Protein AF-A0A1H9GGQ9-F1 (afdb_monomer)

Structure (mmCIF, N/CA/C/O backbone):
data_AF-A0A1H9GGQ9-F1
#
_entry.id   AF-A0A1H9GGQ9-F1
#
loop_
_atom_site.group_PDB
_atom_site.id
_atom_site.type_symbol
_atom_site.label_atom_id
_atom_site.label_alt_id
_atom_site.label_comp_id
_atom_site.label_asym_id
_atom_site.label_entity_id
_atom_site.label_seq_id
_atom_site.pdbx_PDB_ins_code
_atom_site.Cartn_x
_atom_site.Cartn_y
_atom_site.Cartn_z
_atom_site.occupancy
_atom_site.B_iso_or_equiv
_atom_site.auth_seq_id
_atom_site.auth_comp_id
_atom_site.auth_asym_id
_atom_site.auth_atom_id
_atom_site.pdbx_PDB_model_num
ATOM 1 N N . MET A 1 1 ? 10.619 8.490 -18.310 1.00 58.41 1 MET A N 1
ATOM 2 C CA . MET A 1 1 ? 9.437 7.979 -17.571 1.00 58.41 1 MET A CA 1
ATOM 3 C C . MET A 1 1 ? 9.775 6.948 -16.492 1.00 58.41 1 MET A C 1
ATOM 5 O O . MET A 1 1 ? 9.202 7.042 -15.415 1.00 58.41 1 MET A O 1
ATOM 9 N N . ALA A 1 2 ? 10.718 6.017 -16.702 1.00 65.12 2 ALA A N 1
ATOM 10 C CA . ALA A 1 2 ? 11.115 5.043 -15.669 1.00 65.12 2 ALA A CA 1
ATOM 11 C C . ALA A 1 2 ? 11.560 5.696 -14.339 1.00 65.12 2 ALA A C 1
ATOM 13 O O . ALA A 1 2 ? 11.143 5.259 -13.270 1.00 65.12 2 ALA A O 1
ATOM 14 N N . THR A 1 3 ? 12.324 6.793 -14.400 1.00 73.88 3 THR A N 1
ATOM 15 C CA . THR A 1 3 ? 12.729 7.577 -13.217 1.00 73.88 3 THR A CA 1
ATOM 16 C C . THR A 1 3 ? 11.531 8.149 -12.455 1.00 73.88 3 THR A C 1
ATOM 18 O O . THR A 1 3 ? 11.470 8.034 -11.238 1.00 73.88 3 THR A O 1
ATOM 21 N N . GLN A 1 4 ? 10.539 8.695 -13.162 1.00 78.06 4 GLN A N 1
ATOM 22 C CA . GLN A 1 4 ? 9.339 9.283 -12.557 1.00 78.06 4 GLN A CA 1
ATOM 23 C C . GLN A 1 4 ? 8.468 8.223 -11.869 1.00 7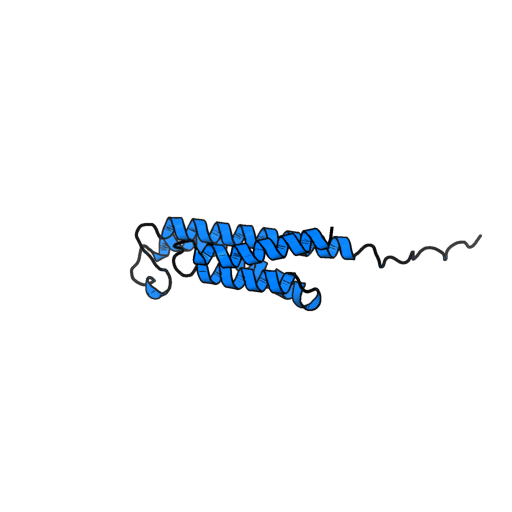8.06 4 GLN A C 1
ATOM 25 O O . GLN A 1 4 ? 7.949 8.466 -10.785 1.00 78.06 4 GLN A O 1
ATOM 30 N N . ALA A 1 5 ? 8.374 7.019 -12.442 1.00 77.12 5 ALA A N 1
ATOM 31 C CA . ALA A 1 5 ? 7.660 5.910 -11.817 1.00 77.12 5 ALA A CA 1
ATOM 32 C C . ALA A 1 5 ? 8.370 5.384 -10.553 1.00 77.12 5 ALA A C 1
ATOM 34 O O . ALA A 1 5 ? 7.708 5.061 -9.569 1.00 77.12 5 ALA A O 1
ATOM 35 N N . ARG A 1 6 ? 9.712 5.356 -10.544 1.00 76.69 6 ARG A N 1
ATOM 36 C CA . ARG A 1 6 ? 10.498 5.021 -9.343 1.00 76.69 6 ARG A CA 1
ATOM 37 C C . ARG A 1 6 ? 10.354 6.076 -8.246 1.00 76.69 6 ARG A C 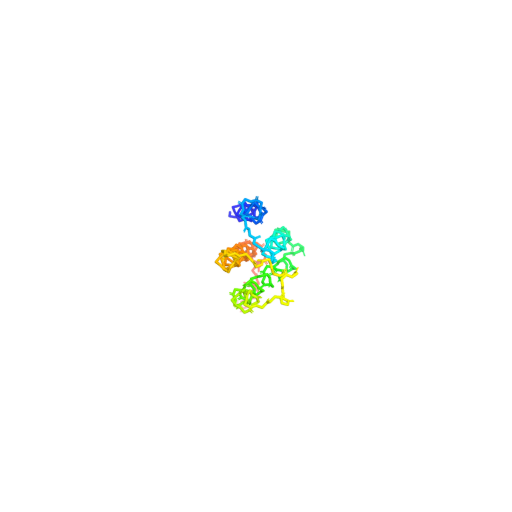1
ATOM 39 O O . ARG A 1 6 ? 10.180 5.710 -7.090 1.00 76.69 6 ARG A O 1
ATOM 46 N N . ILE A 1 7 ? 10.359 7.364 -8.606 1.00 82.75 7 ILE A N 1
ATOM 47 C CA . ILE A 1 7 ? 10.072 8.463 -7.668 1.00 82.75 7 ILE A CA 1
ATOM 48 C C . ILE A 1 7 ? 8.657 8.304 -7.097 1.00 82.75 7 ILE A C 1
ATOM 50 O O . ILE A 1 7 ? 8.483 8.376 -5.886 1.00 82.75 7 ILE A O 1
ATOM 54 N N . GLY A 1 8 ? 7.664 8.003 -7.940 1.00 81.25 8 GLY A N 1
ATOM 55 C CA . GLY A 1 8 ? 6.291 7.741 -7.501 1.00 81.25 8 GLY A CA 1
ATOM 56 C C . GLY A 1 8 ? 6.195 6.594 -6.492 1.00 81.25 8 GLY A C 1
ATOM 57 O O . GLY A 1 8 ? 5.527 6.734 -5.472 1.00 81.25 8 GLY A O 1
ATOM 58 N N . GLN A 1 9 ? 6.909 5.487 -6.717 1.00 81.75 9 GLN A N 1
ATOM 59 C CA . GLN A 1 9 ? 6.952 4.387 -5.749 1.00 81.75 9 GLN A CA 1
ATOM 60 C C . GLN A 1 9 ? 7.676 4.749 -4.449 1.00 81.75 9 GLN A C 1
ATOM 62 O O . GLN A 1 9 ? 7.223 4.339 -3.385 1.00 81.75 9 GLN A O 1
ATOM 67 N N . ALA A 1 10 ? 8.749 5.541 -4.508 1.00 82.88 10 ALA A N 1
ATOM 68 C CA . ALA A 1 10 ? 9.426 6.022 -3.306 1.00 82.88 10 ALA A CA 1
ATOM 69 C C . ALA A 1 10 ? 8.505 6.919 -2.464 1.00 82.88 10 ALA A C 1
ATOM 71 O O . ALA A 1 10 ? 8.399 6.724 -1.256 1.00 82.88 10 ALA A O 1
ATOM 72 N N . VAL A 1 11 ? 7.780 7.844 -3.103 1.00 86.44 11 VAL A N 1
ATOM 73 C CA . VAL A 1 11 ? 6.798 8.711 -2.432 1.00 86.44 11 VAL A CA 1
ATOM 74 C C . VAL A 1 11 ? 5.687 7.882 -1.792 1.00 86.44 11 VAL A C 1
ATOM 76 O O . VAL A 1 11 ? 5.363 8.102 -0.628 1.00 86.44 11 VAL A O 1
ATOM 79 N N . LEU A 1 12 ? 5.138 6.896 -2.508 1.00 85.94 12 LEU A N 1
ATOM 80 C CA . LEU A 1 12 ? 4.120 5.999 -1.953 1.00 85.94 12 LEU A CA 1
ATOM 81 C C . LEU A 1 12 ? 4.653 5.176 -0.780 1.00 85.94 12 LEU A C 1
ATOM 83 O O . LEU A 1 12 ? 3.959 5.051 0.222 1.00 85.94 12 LEU A O 1
ATOM 87 N N . GLY A 1 13 ? 5.880 4.661 -0.872 1.00 85.00 13 GLY A N 1
ATOM 88 C CA . GLY A 1 13 ? 6.525 3.943 0.224 1.00 85.00 13 GLY A CA 1
ATOM 89 C C . GLY A 1 13 ? 6.679 4.815 1.471 1.00 85.00 13 GLY A C 1
ATOM 90 O O . GLY A 1 13 ? 6.308 4.393 2.563 1.00 85.00 13 GLY A O 1
ATOM 91 N N . VAL A 1 14 ? 7.143 6.058 1.308 1.00 85.06 14 VAL A N 1
ATOM 92 C CA . VAL A 1 14 ? 7.237 7.029 2.411 1.00 85.06 14 VAL A CA 1
ATOM 93 C C . VAL A 1 14 ? 5.860 7.323 2.998 1.00 85.06 14 VAL A C 1
ATOM 95 O O . VAL A 1 14 ? 5.720 7.348 4.216 1.00 85.06 14 VAL A O 1
ATOM 98 N N . LEU A 1 15 ? 4.831 7.494 2.166 1.00 83.69 15 LEU A N 1
ATOM 99 C CA . LEU A 1 15 ? 3.474 7.751 2.645 1.00 83.69 15 LEU A CA 1
ATOM 100 C C . LEU A 1 15 ? 2.903 6.554 3.417 1.00 83.69 15 LEU A C 1
ATOM 102 O O . LEU A 1 15 ? 2.283 6.737 4.460 1.00 83.69 15 LEU A O 1
ATOM 106 N N . MET A 1 16 ? 3.164 5.331 2.948 1.00 85.62 16 MET A N 1
ATOM 107 C CA . MET A 1 16 ? 2.748 4.100 3.624 1.00 85.62 16 MET A CA 1
ATOM 108 C C . MET A 1 16 ? 3.419 3.924 4.991 1.00 85.62 16 MET A C 1
ATOM 110 O O . MET A 1 16 ? 2.807 3.357 5.886 1.00 85.62 16 MET A O 1
ATOM 114 N N . VAL A 1 17 ? 4.642 4.427 5.176 1.00 86.62 17 VAL A N 1
ATOM 115 C CA . VAL A 1 17 ? 5.326 4.438 6.483 1.00 86.62 17 VAL A CA 1
ATOM 116 C C . VAL A 1 17 ? 4.892 5.633 7.338 1.00 86.62 17 VAL A C 1
ATOM 118 O O . VAL A 1 17 ? 4.757 5.505 8.549 1.00 86.62 17 VAL A O 1
ATOM 121 N N . GLY A 1 18 ? 4.646 6.793 6.727 1.00 80.44 18 GLY A N 1
ATOM 122 C CA . GLY A 1 18 ? 4.305 8.030 7.427 1.00 80.44 18 GLY A CA 1
ATOM 123 C C . GLY A 1 18 ? 2.878 8.062 7.971 1.00 80.44 18 GLY A C 1
ATOM 124 O O . GLY A 1 18 ? 2.675 8.469 9.110 1.00 80.44 18 GLY A O 1
ATOM 125 N N . CYS A 1 19 ? 1.892 7.597 7.196 1.00 81.25 19 CYS A N 1
ATOM 126 C CA . CYS A 1 19 ? 0.488 7.550 7.613 1.00 81.25 19 CYS A CA 1
ATOM 127 C C . CYS A 1 19 ? 0.254 6.835 8.958 1.00 81.25 19 CYS A C 1
ATOM 129 O O . CYS A 1 19 ? -0.406 7.424 9.812 1.00 81.25 19 CYS A O 1
ATOM 131 N N . PRO A 1 20 ? 0.773 5.617 9.210 1.00 80.12 20 PRO A N 1
ATOM 132 C CA . PRO A 1 20 ? 0.557 4.944 10.491 1.00 80.12 20 PRO A CA 1
ATOM 133 C C . PRO A 1 20 ? 1.265 5.620 11.672 1.00 80.12 20 PRO A C 1
ATOM 135 O O . PRO A 1 20 ? 0.878 5.382 12.809 1.00 80.12 20 PRO A O 1
ATOM 138 N N . LEU A 1 21 ? 2.284 6.450 11.426 1.00 77.38 21 LEU A N 1
ATOM 139 C CA . LEU A 1 21 ? 3.004 7.179 12.476 1.00 77.38 21 LEU A CA 1
ATOM 140 C C . LEU A 1 21 ? 2.312 8.488 12.870 1.00 77.38 21 LEU A C 1
ATOM 142 O O . LEU A 1 21 ? 2.514 8.974 13.980 1.00 77.38 21 LEU A O 1
ATOM 146 N N . THR A 1 22 ? 1.523 9.075 11.968 1.00 73.94 22 THR A N 1
ATOM 147 C CA . THR A 1 22 ? 0.830 10.352 12.197 1.00 73.94 22 THR A CA 1
ATOM 148 C C . THR A 1 22 ? -0.663 10.191 12.470 1.00 73.94 22 THR A C 1
ATOM 150 O O . THR A 1 22 ? -1.271 11.090 13.048 1.00 73.94 22 THR A O 1
ATOM 153 N N . GLY A 1 23 ? -1.268 9.068 12.076 1.00 63.19 23 GLY A N 1
ATOM 154 C CA . GLY A 1 23 ? -2.674 8.765 12.332 1.00 63.19 23 GLY A CA 1
ATOM 155 C C . GLY A 1 23 ? -2.884 7.928 13.595 1.00 63.19 23 GLY A C 1
ATOM 156 O O . GLY A 1 23 ? -2.155 6.970 13.841 1.00 63.19 23 GLY A O 1
ATOM 157 N N . LEU A 1 24 ? -3.941 8.228 14.356 1.00 69.81 24 LEU A N 1
ATOM 158 C CA . LEU A 1 24 ? -4.449 7.378 15.445 1.00 69.81 24 LEU A CA 1
ATOM 159 C C . LEU A 1 24 ? -5.206 6.160 14.881 1.00 69.81 24 LEU A C 1
ATOM 161 O O . LEU A 1 24 ? -6.379 5.946 15.177 1.00 69.81 24 LEU A O 1
ATOM 165 N N . PHE A 1 25 ? -4.564 5.380 14.009 1.00 76.12 25 PHE A N 1
ATOM 166 C CA . PHE A 1 25 ? -5.207 4.223 13.397 1.00 76.12 25 PHE A CA 1
ATOM 167 C C . PHE A 1 25 ? -5.289 3.058 14.395 1.00 76.12 25 PHE A C 1
ATOM 169 O O . PHE A 1 25 ? -4.248 2.582 14.856 1.00 76.12 25 PHE A O 1
ATOM 176 N N . PRO A 1 26 ? -6.494 2.554 14.709 1.00 76.56 26 PRO A N 1
ATOM 177 C CA . PRO A 1 26 ? -6.649 1.394 15.576 1.00 76.56 26 PRO A CA 1
ATOM 178 C C . PRO A 1 26 ? -6.077 0.122 14.930 1.00 76.56 26 PRO A C 1
ATOM 180 O O . PRO A 1 26 ? -6.079 -0.051 13.706 1.00 76.56 26 PRO A O 1
ATOM 183 N N . GLY A 1 27 ? -5.578 -0.797 15.762 1.00 77.44 27 GLY A N 1
ATOM 184 C CA . GLY A 1 27 ? -5.071 -2.086 15.295 1.00 77.44 27 GLY A CA 1
ATOM 185 C C . GLY A 1 27 ? -6.203 -2.913 14.677 1.00 77.44 27 GLY A C 1
ATOM 186 O O . GLY A 1 27 ? -7.280 -2.949 15.279 1.00 77.44 27 GLY A O 1
ATOM 187 N N . PRO A 1 28 ? -6.008 -3.536 13.493 1.00 75.94 28 PRO A N 1
ATOM 188 C CA . PRO A 1 28 ? -4.718 -3.870 12.864 1.00 75.94 28 PRO A CA 1
ATOM 189 C C . PRO A 1 28 ? -4.308 -2.994 11.656 1.00 75.94 28 PRO A C 1
ATOM 191 O O . PRO A 1 28 ? -3.408 -3.367 10.904 1.00 75.94 28 PRO A O 1
ATOM 194 N N . VAL A 1 29 ? -4.931 -1.835 11.430 1.00 81.62 29 VAL A N 1
ATOM 195 C CA . VAL A 1 29 ? -4.670 -0.991 10.245 1.00 81.62 29 VAL A CA 1
ATOM 196 C C . VAL A 1 29 ? -3.188 -0.607 10.057 1.00 81.62 29 VAL A C 1
ATOM 198 O O . VAL A 1 29 ? -2.700 -0.719 8.927 1.00 81.62 29 VAL A O 1
ATOM 201 N N . PRO A 1 30 ? -2.424 -0.217 11.101 1.00 83.38 30 PRO A N 1
ATOM 202 C CA . PRO A 1 30 ? -0.997 0.090 10.952 1.00 83.38 30 PRO A CA 1
ATOM 203 C C . PRO A 1 30 ? -0.165 -1.072 10.391 1.00 83.38 30 PRO A C 1
ATOM 205 O O . PRO A 1 30 ? 0.794 -0.853 9.652 1.00 83.38 30 PRO A O 1
ATOM 208 N N . LEU A 1 31 ? -0.555 -2.317 10.687 1.00 84.12 31 LEU A N 1
ATOM 209 C CA . LEU A 1 31 ? 0.107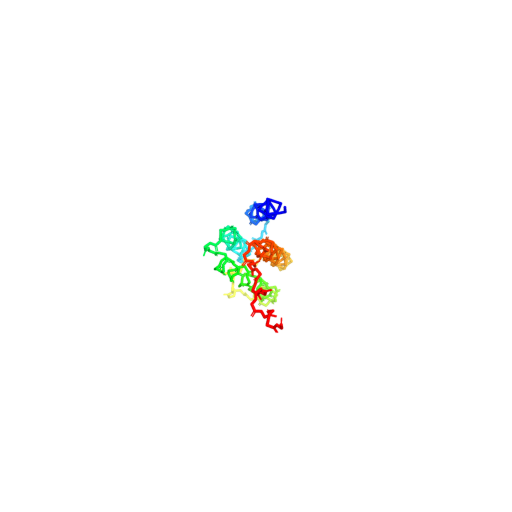 -3.507 10.153 1.00 84.12 31 LEU A CA 1
ATOM 210 C C . LEU A 1 31 ? -0.056 -3.587 8.627 1.00 84.12 31 LEU A C 1
ATOM 212 O O . LEU A 1 31 ? 0.897 -3.898 7.915 1.00 84.12 31 LEU A O 1
ATOM 216 N N . LEU A 1 32 ? -1.247 -3.268 8.111 1.00 84.94 32 LEU A N 1
ATOM 217 C CA . LEU A 1 32 ? -1.517 -3.275 6.671 1.00 84.94 32 LEU A CA 1
ATOM 218 C C . LEU A 1 32 ? -0.673 -2.222 5.941 1.00 84.94 32 LEU A C 1
ATOM 220 O O . LEU A 1 32 ? -0.137 -2.509 4.872 1.00 84.94 32 LEU A O 1
ATOM 224 N N . PHE A 1 33 ? -0.489 -1.043 6.542 1.00 86.88 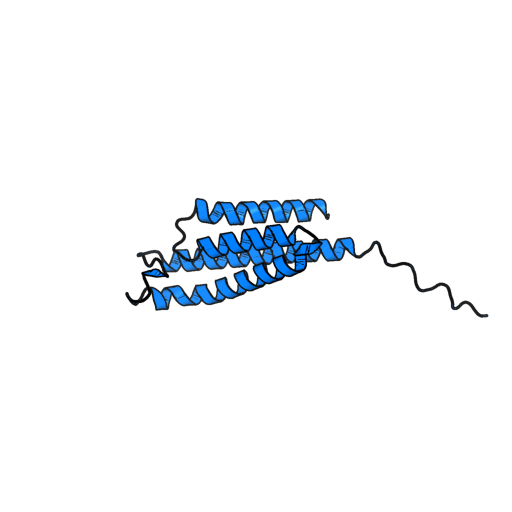33 PHE A N 1
ATOM 225 C CA . PHE A 1 33 ? 0.430 -0.017 6.041 1.00 86.88 33 PHE A CA 1
ATOM 226 C C . PHE A 1 33 ? 1.880 -0.520 5.964 1.00 86.88 33 PHE A C 1
ATOM 228 O O . PHE A 1 33 ? 2.544 -0.331 4.943 1.00 86.88 33 PHE A O 1
ATOM 235 N N . ALA A 1 34 ? 2.357 -1.220 6.997 1.00 85.88 34 A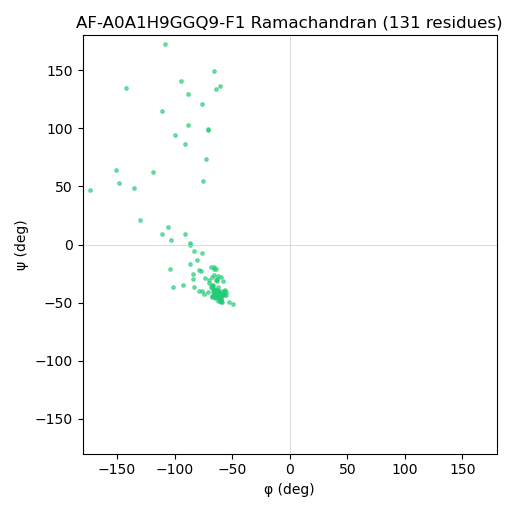LA A N 1
ATOM 236 C CA . ALA A 1 34 ? 3.703 -1.789 7.008 1.00 85.88 34 ALA A CA 1
ATOM 237 C C . ALA A 1 34 ? 3.894 -2.857 5.914 1.00 85.88 34 ALA A C 1
ATOM 239 O O . ALA A 1 34 ? 4.877 -2.822 5.172 1.00 85.88 34 ALA A O 1
ATOM 240 N N . ILE A 1 35 ? 2.933 -3.774 5.753 1.00 86.31 35 ILE A N 1
ATOM 241 C CA . ILE A 1 35 ? 2.988 -4.809 4.707 1.00 86.31 35 ILE A CA 1
ATOM 242 C C . ILE A 1 35 ? 2.914 -4.169 3.312 1.00 86.31 35 ILE A C 1
ATOM 244 O O . ILE A 1 35 ? 3.649 -4.579 2.411 1.00 86.31 35 ILE A O 1
ATOM 248 N N . ALA A 1 36 ? 2.090 -3.131 3.128 1.00 84.69 36 ALA A N 1
ATOM 249 C CA . ALA A 1 36 ? 2.021 -2.378 1.876 1.00 84.69 36 ALA A CA 1
ATOM 250 C C . ALA A 1 36 ? 3.352 -1.685 1.545 1.00 84.69 36 ALA A C 1
ATOM 252 O O . ALA A 1 36 ? 3.787 -1.713 0.391 1.00 84.69 36 ALA A O 1
ATOM 253 N N . ALA A 1 37 ? 4.032 -1.110 2.542 1.00 84.19 37 ALA A N 1
ATOM 254 C CA . ALA A 1 37 ? 5.344 -0.495 2.359 1.00 84.19 37 ALA A CA 1
ATOM 255 C C . ALA A 1 37 ? 6.386 -1.527 1.893 1.00 84.19 37 ALA A C 1
ATOM 257 O O . ALA A 1 37 ? 7.108 -1.279 0.927 1.00 84.19 37 ALA A O 1
ATOM 258 N N . ILE A 1 38 ? 6.404 -2.717 2.506 1.00 86.25 38 ILE A N 1
ATOM 259 C CA . ILE A 1 38 ? 7.272 -3.835 2.096 1.00 86.25 38 ILE A CA 1
ATOM 260 C C . ILE A 1 38 ? 6.927 -4.296 0.673 1.00 86.25 38 ILE A C 1
ATOM 262 O O . ILE A 1 38 ? 7.815 -4.481 -0.160 1.00 86.25 38 ILE A O 1
ATOM 266 N N . GLY A 1 39 ? 5.636 -4.439 0.361 1.00 82.19 39 GLY A N 1
ATOM 267 C CA . GLY A 1 39 ? 5.159 -4.777 -0.979 1.00 82.19 39 GLY A CA 1
ATOM 268 C C . GLY A 1 39 ? 5.611 -3.759 -2.030 1.00 82.19 39 GLY A C 1
ATOM 269 O O . GLY A 1 39 ? 6.087 -4.145 -3.096 1.00 82.19 39 GLY A O 1
ATOM 270 N N . THR A 1 40 ? 5.548 -2.467 -1.704 1.00 82.62 40 THR A N 1
ATOM 271 C CA . THR A 1 40 ? 6.006 -1.368 -2.567 1.00 82.62 40 THR A CA 1
ATOM 272 C C . THR A 1 40 ? 7.521 -1.377 -2.750 1.00 82.62 40 THR A C 1
ATOM 274 O O . THR A 1 40 ? 7.992 -1.271 -3.881 1.00 82.62 40 THR A O 1
ATOM 277 N N . ALA A 1 41 ? 8.293 -1.579 -1.678 1.00 84.44 41 ALA A N 1
ATOM 278 C CA . ALA A 1 41 ? 9.746 -1.707 -1.763 1.00 84.44 41 ALA A CA 1
ATOM 279 C C . ALA A 1 41 ? 10.152 -2.888 -2.662 1.00 84.44 41 ALA A C 1
ATOM 281 O O . ALA A 1 41 ? 10.985 -2.737 -3.553 1.00 84.44 41 ALA A O 1
ATOM 282 N N . ASN A 1 42 ? 9.494 -4.039 -2.505 1.00 84.06 42 ASN A N 1
ATOM 283 C CA . ASN A 1 42 ? 9.728 -5.219 -3.337 1.00 84.06 42 ASN A CA 1
ATOM 284 C C . ASN A 1 42 ? 9.283 -5.012 -4.794 1.00 84.06 42 ASN A C 1
ATOM 286 O O . ASN A 1 42 ? 9.936 -5.507 -5.712 1.00 84.06 42 ASN A O 1
ATOM 290 N N . ALA A 1 43 ? 8.205 -4.254 -5.027 1.00 79.12 43 ALA A N 1
ATOM 291 C CA . ALA A 1 43 ? 7.712 -3.917 -6.363 1.00 79.12 43 ALA A CA 1
ATOM 292 C C . ALA A 1 43 ? 8.689 -3.031 -7.166 1.00 79.12 43 ALA A C 1
ATOM 294 O O . ALA A 1 43 ? 8.710 -3.094 -8.402 1.00 79.12 43 ALA A O 1
ATOM 295 N N . ALA A 1 44 ? 9.528 -2.252 -6.477 1.00 77.62 44 ALA A N 1
ATOM 296 C CA . ALA A 1 44 ? 10.520 -1.386 -7.107 1.00 77.62 44 ALA A CA 1
ATOM 297 C C . ALA A 1 44 ? 11.668 -2.174 -7.764 1.00 77.62 44 ALA A C 1
ATOM 299 O O . ALA A 1 44 ? 12.206 -1.743 -8.791 1.00 77.62 44 ALA A O 1
ATOM 300 N N . PHE A 1 45 ? 12.016 -3.350 -7.227 1.00 79.81 45 PHE A N 1
ATOM 301 C CA . PHE A 1 45 ? 13.084 -4.198 -7.757 1.00 79.81 45 PHE A CA 1
ATOM 302 C C . PHE A 1 45 ? 12.558 -5.169 -8.824 1.00 79.81 45 PHE A C 1
ATOM 304 O O . PHE A 1 45 ? 11.621 -5.915 -8.549 1.00 79.81 45 PHE A O 1
ATOM 311 N N . PRO A 1 46 ? 13.180 -5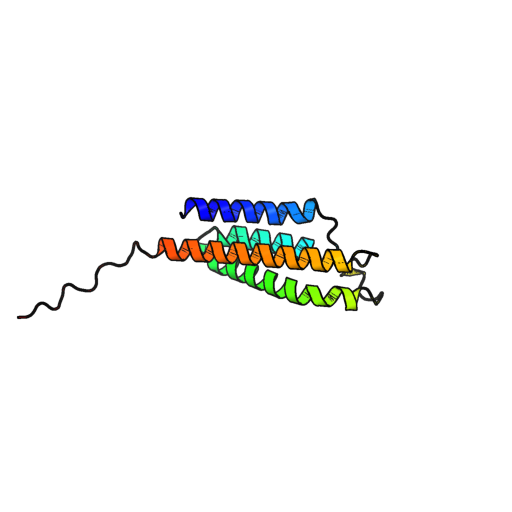.256 -10.018 1.00 75.56 46 PRO A N 1
ATOM 312 C CA . PRO A 1 46 ? 12.715 -6.140 -11.093 1.00 75.56 46 PRO A CA 1
ATOM 313 C C . PRO A 1 46 ? 12.602 -7.611 -10.672 1.00 75.56 46 PRO A C 1
ATOM 315 O O . PRO A 1 46 ? 11.639 -8.279 -11.039 1.00 75.56 46 PRO A O 1
ATOM 318 N N . LEU A 1 47 ? 13.554 -8.091 -9.862 1.00 78.06 47 LEU A N 1
ATOM 319 C CA . LEU A 1 47 ? 13.623 -9.480 -9.398 1.00 78.06 47 LEU A CA 1
ATOM 320 C C . LEU A 1 47 ? 12.471 -9.849 -8.447 1.00 78.06 47 LEU A C 1
ATOM 322 O O . LEU A 1 47 ? 11.943 -10.953 -8.515 1.00 78.06 47 LEU A O 1
ATOM 326 N N . MET A 1 48 ? 12.060 -8.919 -7.579 1.00 81.06 48 MET A N 1
ATOM 327 C CA . MET A 1 48 ? 11.032 -9.145 -6.552 1.00 81.06 48 MET A CA 1
ATOM 328 C C . MET A 1 48 ? 9.668 -8.545 -6.919 1.00 81.06 48 MET A C 1
ATOM 330 O O . MET A 1 48 ? 8.710 -8.654 -6.150 1.00 81.06 48 MET A O 1
ATOM 334 N N . ARG A 1 49 ? 9.540 -7.967 -8.121 1.00 82.12 49 ARG A N 1
ATOM 335 C CA . ARG A 1 49 ? 8.368 -7.186 -8.537 1.00 82.12 49 ARG A CA 1
ATOM 336 C C . ARG A 1 49 ? 7.060 -7.969 -8.465 1.00 82.12 49 ARG A C 1
ATOM 338 O O . ARG A 1 49 ? 6.038 -7.425 -8.045 1.00 82.12 49 ARG A O 1
ATOM 345 N N . THR A 1 50 ? 7.081 -9.240 -8.857 1.00 84.44 50 THR A N 1
ATOM 346 C CA . THR A 1 50 ? 5.902 -10.121 -8.838 1.00 84.44 50 THR A CA 1
ATOM 347 C C . THR A 1 50 ? 5.433 -10.390 -7.412 1.00 84.44 50 THR A C 1
ATOM 349 O O . THR A 1 50 ? 4.241 -10.297 -7.133 1.00 84.44 50 THR A O 1
ATOM 352 N N . PHE A 1 51 ? 6.373 -10.651 -6.502 1.00 84.81 51 PHE A N 1
ATOM 353 C CA . PHE A 1 51 ? 6.082 -10.879 -5.090 1.00 84.81 51 PHE A CA 1
ATOM 354 C C . PHE A 1 51 ? 5.560 -9.605 -4.416 1.00 84.81 51 PHE A C 1
ATOM 356 O O . PHE A 1 51 ? 4.528 -9.639 -3.752 1.00 84.81 51 PHE A O 1
ATOM 363 N N . GLY A 1 52 ? 6.201 -8.459 -4.672 1.00 81.62 52 GLY A N 1
ATOM 364 C CA . GLY A 1 52 ? 5.727 -7.158 -4.196 1.00 81.62 52 GLY A CA 1
ATOM 365 C C . GLY A 1 52 ? 4.322 -6.818 -4.698 1.00 81.62 52 GLY A C 1
ATOM 366 O O . GLY A 1 52 ? 3.469 -6.397 -3.924 1.00 81.62 52 GLY A O 1
ATOM 367 N N . SER A 1 53 ? 4.033 -7.093 -5.972 1.00 83.38 53 SER A N 1
ATOM 368 C CA . SER A 1 53 ? 2.697 -6.892 -6.552 1.00 83.38 53 SER A CA 1
ATOM 369 C C . SER A 1 53 ? 1.644 -7.818 -5.935 1.00 83.38 53 SER A C 1
ATOM 371 O O . SER A 1 53 ? 0.516 -7.392 -5.704 1.00 83.38 53 SER A O 1
ATOM 373 N N . ALA A 1 54 ? 2.000 -9.075 -5.653 1.00 85.38 54 ALA A N 1
ATOM 374 C CA . ALA A 1 54 ? 1.110 -10.020 -4.983 1.00 85.38 54 ALA A CA 1
ATOM 375 C C . ALA A 1 54 ? 0.803 -9.579 -3.544 1.00 85.38 54 ALA A C 1
ATOM 377 O O . ALA A 1 54 ? -0.358 -9.587 -3.145 1.00 85.38 54 ALA A O 1
ATOM 378 N N . LEU A 1 55 ? 1.817 -9.115 -2.803 1.00 82.19 55 LEU A N 1
ATOM 379 C CA . LEU A 1 55 ? 1.641 -8.534 -1.471 1.00 82.19 55 LEU A CA 1
ATOM 380 C C . LEU A 1 55 ? 0.717 -7.314 -1.505 1.00 82.19 55 LEU A C 1
ATOM 382 O O . LEU A 1 55 ? -0.224 -7.252 -0.724 1.00 82.19 55 LEU A O 1
ATOM 386 N N . LEU A 1 56 ? 0.926 -6.379 -2.436 1.00 84.69 56 LEU A N 1
ATOM 387 C CA . LEU A 1 56 ? 0.066 -5.199 -2.589 1.00 84.69 56 LEU A CA 1
ATOM 388 C C . LEU A 1 56 ? -1.381 -5.573 -2.936 1.00 84.69 56 LEU A C 1
ATOM 390 O O . LEU A 1 56 ? -2.315 -4.978 -2.403 1.00 84.69 56 LEU A O 1
ATOM 394 N N . GLY A 1 57 ? -1.576 -6.577 -3.797 1.00 82.44 57 GLY A N 1
ATOM 395 C CA . GLY A 1 57 ? -2.905 -7.094 -4.127 1.00 82.44 57 GLY A CA 1
ATOM 396 C C . GLY A 1 57 ? -3.588 -7.745 -2.923 1.00 82.44 57 GLY A C 1
ATOM 397 O O . GLY A 1 57 ? -4.762 -7.486 -2.667 1.00 82.44 57 GLY A O 1
ATOM 398 N N . GLY A 1 58 ? -2.837 -8.534 -2.149 1.00 82.50 58 GLY A N 1
ATOM 399 C CA . GLY A 1 58 ? -3.314 -9.147 -0.912 1.00 82.50 58 GLY A CA 1
ATOM 400 C C . GLY A 1 58 ? -3.686 -8.110 0.144 1.00 82.50 58 GLY A C 1
ATOM 401 O O . GLY A 1 58 ? -4.755 -8.205 0.737 1.00 82.50 58 GLY A O 1
ATOM 402 N N . VAL A 1 59 ? -2.858 -7.079 0.335 1.00 87.25 59 VAL A N 1
ATOM 403 C CA . VAL A 1 59 ? -3.166 -5.984 1.262 1.00 87.25 59 VAL A CA 1
ATOM 404 C C . VAL A 1 59 ? -4.420 -5.233 0.820 1.00 87.25 59 VAL A C 1
ATOM 406 O O . VAL A 1 59 ? -5.290 -5.001 1.649 1.00 87.25 59 VAL A O 1
ATOM 409 N N . ALA A 1 60 ? -4.575 -4.923 -0.471 1.00 84.38 60 ALA A N 1
ATOM 410 C CA . ALA A 1 60 ? -5.778 -4.261 -0.971 1.00 84.38 60 ALA A CA 1
ATOM 411 C C . ALA A 1 60 ? -7.054 -5.090 -0.722 1.00 84.38 60 ALA A C 1
ATOM 413 O O . ALA A 1 60 ? -8.053 -4.551 -0.248 1.00 84.38 60 ALA A O 1
ATOM 414 N N . ALA A 1 61 ? -7.017 -6.402 -0.984 1.00 83.44 61 ALA A N 1
ATOM 415 C CA . ALA A 1 61 ? -8.146 -7.296 -0.725 1.00 83.44 61 ALA A CA 1
ATOM 416 C C . ALA A 1 61 ? -8.467 -7.402 0.775 1.00 83.44 61 ALA A C 1
ATOM 418 O O . ALA A 1 61 ? -9.624 -7.267 1.174 1.00 83.44 61 ALA A O 1
ATOM 419 N N . SER A 1 62 ? -7.441 -7.575 1.612 1.00 82.19 62 SER A N 1
ATOM 420 C CA . SER A 1 62 ? -7.584 -7.623 3.068 1.00 82.19 62 SER A CA 1
ATOM 421 C C . SER A 1 62 ? -8.126 -6.312 3.631 1.00 82.19 62 SER A C 1
ATOM 423 O O . SER A 1 62 ? -8.986 -6.348 4.500 1.00 82.19 62 SER A O 1
ATOM 425 N N . SER A 1 63 ? -7.699 -5.156 3.118 1.00 80.69 63 SER A N 1
ATOM 426 C CA . SER A 1 63 ? -8.235 -3.850 3.512 1.00 80.69 63 SER A CA 1
ATOM 427 C C . SER A 1 63 ? -9.728 -3.724 3.204 1.00 80.69 63 SER A C 1
ATOM 429 O O . SER A 1 63 ? -10.486 -3.260 4.052 1.00 80.69 63 SER A O 1
ATOM 431 N N . ILE A 1 64 ? -10.174 -4.176 2.028 1.00 79.44 64 ILE A N 1
ATOM 432 C CA . ILE A 1 64 ? -11.601 -4.170 1.670 1.00 79.44 64 ILE A CA 1
ATOM 433 C C . ILE A 1 64 ? -12.380 -5.107 2.594 1.00 79.44 64 ILE A C 1
ATOM 435 O O . ILE A 1 64 ? -13.415 -4.711 3.124 1.00 79.44 64 ILE A O 1
ATOM 439 N N . ALA A 1 65 ? -11.873 -6.315 2.845 1.00 78.62 65 ALA A N 1
ATOM 440 C CA . ALA A 1 65 ? -12.507 -7.237 3.780 1.00 78.62 65 ALA A CA 1
ATOM 441 C C . ALA A 1 65 ? -12.608 -6.614 5.182 1.00 78.62 65 ALA A C 1
ATOM 443 O O . ALA A 1 65 ? -13.702 -6.545 5.742 1.00 78.62 65 ALA A O 1
ATOM 444 N N . LEU A 1 66 ? -11.505 -6.063 5.704 1.00 72.88 66 LEU A N 1
ATOM 445 C CA . LEU A 1 66 ? -11.472 -5.410 7.010 1.00 72.88 66 LEU A CA 1
ATOM 446 C C . LEU A 1 66 ? -12.384 -4.189 7.101 1.00 72.88 66 LEU A C 1
ATOM 448 O O . LEU A 1 66 ? -12.854 -3.919 8.193 1.00 72.88 66 LEU A O 1
ATOM 452 N N . SER A 1 67 ? -12.688 -3.483 6.011 1.00 73.44 67 SER A N 1
ATOM 453 C CA . SER A 1 67 ? -13.607 -2.335 6.052 1.00 73.44 67 SER A CA 1
ATOM 454 C C . SER A 1 67 ? -15.015 -2.707 6.557 1.00 73.44 67 SER A C 1
ATOM 456 O O . SER A 1 67 ? -15.690 -1.894 7.183 1.00 73.44 67 SER A O 1
ATOM 458 N N . SER A 1 68 ? -15.437 -3.962 6.362 1.00 71.12 68 SER A N 1
ATOM 459 C CA . SER A 1 68 ? -16.732 -4.480 6.831 1.00 71.12 68 SER A CA 1
ATOM 460 C C . SER A 1 68 ? -16.720 -5.026 8.267 1.00 71.12 68 SER A C 1
ATOM 462 O O . SER A 1 68 ? -17.772 -5.183 8.881 1.00 71.12 68 SER A O 1
ATOM 464 N N . VAL A 1 69 ? -15.535 -5.300 8.817 1.00 68.38 69 VAL A N 1
ATOM 465 C CA . VAL A 1 69 ? -15.342 -5.983 10.104 1.00 68.38 69 VAL A CA 1
ATOM 466 C C . VAL A 1 69 ? -15.543 -5.097 11.349 1.00 68.38 69 VAL A C 1
ATOM 468 O O . VAL A 1 69 ? -16.174 -5.587 12.286 1.00 68.38 69 VAL A O 1
ATOM 471 N N . PRO A 1 70 ? -15.105 -3.818 11.420 1.00 66.06 70 PRO A N 1
ATOM 472 C CA . PRO A 1 70 ? -15.101 -3.055 12.672 1.00 66.06 70 PRO A CA 1
ATOM 473 C C . PRO A 1 70 ? -16.498 -2.817 13.248 1.00 66.06 70 PRO A C 1
ATOM 475 O O . PRO A 1 70 ? -16.652 -2.768 14.464 1.00 66.06 70 PRO A O 1
ATOM 478 N N . PHE A 1 71 ? -17.530 -2.727 12.405 1.00 63.53 71 PHE A N 1
ATOM 479 C CA . PHE A 1 71 ? -18.912 -2.582 12.873 1.00 63.53 71 PHE A CA 1
ATOM 480 C C . PHE A 1 71 ? -19.433 -3.834 13.589 1.00 63.53 71 PHE A C 1
ATOM 482 O O . PHE A 1 71 ? -20.283 -3.719 14.465 1.00 63.53 71 PHE A O 1
ATOM 489 N N . VAL A 1 72 ? -18.909 -5.014 13.243 1.00 64.25 72 VAL A N 1
ATOM 490 C CA . VAL A 1 72 ? -19.303 -6.306 13.827 1.00 64.25 72 VAL A CA 1
ATOM 491 C C . VAL A 1 72 ? -18.413 -6.670 15.017 1.00 64.25 72 VAL A C 1
ATOM 493 O O . VAL A 1 72 ? -18.877 -7.258 15.992 1.00 64.25 72 VAL A O 1
ATOM 496 N N . THR A 1 73 ? -17.126 -6.321 14.969 1.00 63.81 73 THR A N 1
ATOM 497 C CA . THR A 1 73 ? -16.173 -6.663 16.034 1.00 63.81 73 THR A CA 1
ATOM 498 C C . THR A 1 73 ? -16.194 -5.679 17.192 1.00 63.81 73 THR A C 1
ATOM 500 O O . THR A 1 73 ? -15.957 -6.099 18.317 1.00 63.81 73 THR A O 1
ATOM 503 N N . CYS A 1 74 ? -16.525 -4.404 16.962 1.00 64.88 74 CYS A N 1
ATOM 504 C CA . CYS A 1 74 ? -16.636 -3.421 18.044 1.00 64.88 74 CYS A CA 1
ATOM 505 C C . CYS A 1 74 ? -17.986 -3.436 18.770 1.00 64.88 74 CYS A C 1
ATOM 507 O O . CYS A 1 74 ? -18.129 -2.764 19.786 1.00 64.88 74 CYS A O 1
ATOM 509 N N . SER A 1 75 ? -18.958 -4.230 18.309 1.00 66.25 75 SER A N 1
ATOM 510 C CA . SER A 1 75 ? -20.215 -4.469 19.029 1.00 66.25 75 SER A CA 1
ATOM 511 C C . SER A 1 75 ? -20.132 -5.623 20.039 1.00 66.25 75 SER A C 1
ATOM 513 O O . SER A 1 75 ? -21.138 -5.962 20.657 1.00 66.25 75 SER A O 1
ATOM 515 N N . THR A 1 76 ? -18.973 -6.276 20.195 1.00 64.31 76 THR A N 1
ATOM 516 C CA . THR A 1 76 ? -18.791 -7.394 21.132 1.00 64.31 76 THR A CA 1
ATOM 517 C C . THR A 1 76 ? -17.419 -7.350 21.805 1.00 64.31 76 THR A C 1
ATOM 519 O O . THR A 1 76 ? -16.392 -7.166 21.159 1.00 64.31 76 THR A O 1
ATOM 522 N N . GLU A 1 77 ? -17.383 -7.558 23.122 1.00 60.25 77 GLU A N 1
ATOM 523 C CA . GLU A 1 77 ? -16.145 -7.479 23.915 1.00 60.25 77 GLU A CA 1
ATOM 524 C C . GLU A 1 77 ? -15.118 -8.567 23.556 1.00 60.25 77 GLU A C 1
ATOM 526 O O . GLU A 1 77 ? -13.922 -8.407 23.800 1.00 60.25 77 GLU A O 1
ATOM 531 N N . ARG A 1 78 ? -15.562 -9.659 22.917 1.00 61.31 78 ARG A N 1
ATOM 532 C CA . ARG A 1 78 ? -14.739 -10.837 22.598 1.00 61.31 78 ARG A CA 1
ATOM 533 C C . ARG A 1 78 ? -13.584 -10.584 21.623 1.00 61.31 78 ARG A C 1
ATOM 535 O O . ARG A 1 78 ? -12.673 -11.400 21.577 1.00 61.31 78 ARG A O 1
ATOM 542 N N . PHE A 1 79 ? -13.627 -9.514 20.827 1.00 59.84 79 PHE A N 1
ATOM 543 C CA . PHE A 1 79 ? -12.635 -9.249 19.770 1.00 59.84 79 PHE A CA 1
ATOM 544 C C . PHE A 1 79 ? -11.721 -8.050 20.057 1.00 59.84 79 PHE A C 1
ATOM 546 O O . PHE A 1 79 ? -10.938 -7.650 19.193 1.00 59.84 79 PHE A O 1
ATOM 553 N N . THR A 1 80 ? -11.791 -7.501 21.270 1.00 60.56 80 THR A N 1
ATOM 554 C CA . THR A 1 80 ? -11.059 -6.294 21.691 1.00 60.56 80 THR A CA 1
ATOM 555 C C . THR A 1 80 ? -9.536 -6.467 21.731 1.00 60.56 80 THR A C 1
ATOM 557 O O . THR A 1 80 ? -8.810 -5.481 21.630 1.00 60.56 80 THR A O 1
ATOM 560 N N . GLU A 1 81 ? -9.037 -7.705 21.812 1.00 62.38 81 GLU A N 1
ATOM 561 C CA . GLU A 1 81 ? -7.595 -7.997 21.790 1.00 62.38 81 GLU A CA 1
ATOM 562 C C . GLU A 1 81 ? -6.964 -7.843 20.395 1.00 62.38 81 GLU A C 1
ATOM 564 O O . GLU A 1 81 ? -5.784 -7.519 20.281 1.00 62.38 81 GLU A O 1
ATOM 569 N N . VAL A 1 82 ? -7.740 -8.061 19.326 1.00 64.06 82 VAL A N 1
ATOM 570 C CA . VAL A 1 82 ? -7.259 -7.986 17.931 1.00 64.06 82 VAL A CA 1
ATOM 571 C C . VAL A 1 82 ? -7.670 -6.670 17.274 1.00 64.06 82 VAL A C 1
ATOM 573 O O . VAL A 1 82 ? -6.909 -6.102 16.489 1.00 64.06 82 VAL A O 1
ATOM 576 N N . PHE A 1 83 ? -8.865 -6.179 17.603 1.00 65.81 83 PHE A N 1
ATOM 577 C CA . PHE A 1 83 ? -9.401 -4.925 17.097 1.00 65.81 83 PHE A CA 1
ATOM 578 C C . PHE A 1 83 ? -9.473 -3.913 18.228 1.00 65.81 83 PHE A C 1
ATOM 580 O O . PHE A 1 83 ? -10.249 -4.070 19.169 1.00 65.81 83 PHE A O 1
ATOM 587 N N . THR A 1 84 ? -8.688 -2.841 18.124 1.00 68.44 84 THR A N 1
ATOM 588 C CA . THR A 1 84 ? -8.751 -1.755 19.105 1.00 68.44 84 THR A CA 1
ATOM 589 C C . THR A 1 84 ? -10.064 -0.997 18.904 1.00 68.44 84 THR A C 1
ATOM 591 O O . THR A 1 84 ? -10.189 -0.189 17.984 1.00 68.44 84 THR A O 1
ATOM 594 N N . CYS A 1 85 ? -11.064 -1.306 19.725 1.00 66.31 85 CYS A N 1
ATOM 595 C CA . CYS A 1 85 ? -12.401 -0.726 19.655 1.00 66.31 85 CYS A CA 1
ATOM 596 C C . CYS A 1 85 ? -12.551 0.380 20.706 1.00 66.31 85 CYS A C 1
ATOM 598 O O . CYS A 1 85 ? -12.852 0.124 21.867 1.00 66.31 85 CYS A O 1
ATOM 600 N N . THR A 1 86 ? -12.301 1.620 20.291 1.00 65.31 86 THR A N 1
ATOM 601 C CA . THR A 1 86 ? -12.600 2.865 21.021 1.00 65.31 86 THR A CA 1
ATOM 602 C C . THR A 1 86 ? -13.763 3.601 20.336 1.00 65.31 86 THR A C 1
ATOM 604 O O . THR A 1 86 ? -14.204 3.177 19.271 1.00 65.31 86 THR A O 1
ATOM 607 N N . GLY A 1 87 ? -14.289 4.686 20.922 1.00 65.12 87 GLY A N 1
ATOM 608 C CA . GLY A 1 87 ? -15.495 5.375 20.418 1.00 65.12 87 GLY A CA 1
ATOM 609 C C . GLY A 1 87 ? -15.475 5.693 18.914 1.00 65.12 87 GLY A C 1
ATOM 610 O O . GLY A 1 87 ? -16.374 5.275 18.189 1.00 65.12 87 GLY A O 1
ATOM 611 N N . ASP A 1 88 ? -14.406 6.330 18.427 1.00 65.75 88 ASP A N 1
ATOM 612 C CA . ASP A 1 88 ? -14.227 6.656 17.001 1.00 65.75 88 ASP A CA 1
ATOM 613 C C . ASP A 1 88 ? -13.489 5.561 16.202 1.00 65.75 88 ASP A C 1
ATOM 615 O O . ASP A 1 88 ? -13.126 5.751 15.042 1.00 65.75 88 ASP A O 1
ATOM 619 N N . ALA A 1 89 ? -13.241 4.382 16.779 1.00 67.88 89 ALA A N 1
ATOM 620 C CA . ALA A 1 89 ? -12.513 3.322 16.086 1.00 67.88 89 ALA A CA 1
ATOM 621 C C . ALA A 1 89 ? -13.130 2.870 14.747 1.00 67.88 89 ALA A C 1
ATOM 623 O O . ALA A 1 89 ? -12.352 2.653 13.817 1.00 67.88 89 ALA A O 1
ATOM 624 N N . PRO A 1 90 ? -14.461 2.723 14.564 1.00 71.25 90 PRO A N 1
ATOM 625 C CA . PRO A 1 90 ? -14.991 2.214 13.297 1.00 71.25 90 PRO A CA 1
ATOM 626 C C . PRO A 1 90 ? -14.762 3.175 12.123 1.00 71.25 90 PRO A C 1
ATOM 628 O O . PRO A 1 90 ? -14.464 2.730 11.013 1.00 71.25 90 PRO A O 1
ATOM 631 N N . THR A 1 91 ? -14.823 4.489 12.356 1.00 78.00 91 THR A N 1
ATOM 632 C CA . THR A 1 91 ? -14.540 5.496 11.323 1.00 78.00 91 THR A CA 1
ATOM 633 C C . THR A 1 91 ? -13.051 5.533 10.981 1.00 78.00 91 THR A C 1
ATOM 635 O O . THR A 1 91 ? -12.697 5.579 9.800 1.00 78.00 91 THR A O 1
ATOM 638 N N . TRP A 1 92 ? -12.164 5.427 11.974 1.00 75.88 92 TRP A N 1
ATOM 639 C CA . TRP A 1 92 ? -10.716 5.357 11.748 1.00 75.88 92 TRP A CA 1
ATOM 640 C C . TRP A 1 92 ? -10.263 4.041 11.100 1.00 75.88 92 TRP A C 1
ATOM 642 O O . TRP A 1 92 ? -9.360 4.061 10.260 1.00 75.88 92 TRP A O 1
ATOM 652 N N . HIS A 1 93 ? -10.924 2.918 11.400 1.00 77.69 93 HIS A N 1
ATOM 653 C CA . HIS A 1 93 ? -10.729 1.637 10.707 1.00 77.69 93 HIS A CA 1
ATOM 654 C C . HIS A 1 93 ? -11.094 1.731 9.227 1.00 77.69 93 HIS A C 1
ATOM 656 O O . HIS A 1 93 ? -10.299 1.350 8.366 1.00 77.69 93 HIS A O 1
ATOM 662 N N . LEU A 1 94 ? -12.268 2.285 8.910 1.00 78.38 94 LEU A N 1
ATOM 663 C CA . LEU A 1 94 ? -12.684 2.523 7.526 1.00 78.38 94 LEU A CA 1
ATOM 664 C C . LEU A 1 94 ? -11.719 3.458 6.795 1.00 78.38 94 LEU A C 1
ATOM 666 O O . LEU A 1 94 ? -11.242 3.143 5.708 1.00 78.38 94 LEU A O 1
ATOM 670 N N . THR A 1 95 ? -11.391 4.592 7.409 1.00 83.88 95 THR A N 1
ATOM 671 C CA . THR A 1 95 ? -10.505 5.596 6.808 1.00 83.88 95 THR A CA 1
ATOM 672 C C . THR A 1 95 ? -9.137 4.991 6.504 1.00 83.88 95 THR A C 1
ATOM 674 O O . THR A 1 95 ? -8.626 5.108 5.391 1.00 83.88 95 THR A O 1
ATOM 677 N N . GLY A 1 96 ? -8.561 4.281 7.473 1.00 81.88 96 GLY A N 1
ATOM 678 C CA . GLY A 1 96 ? -7.262 3.646 7.323 1.00 81.88 96 GLY A CA 1
ATOM 679 C C . GLY A 1 96 ? -7.250 2.517 6.295 1.00 81.88 96 GLY A C 1
ATOM 680 O O . GLY A 1 96 ? -6.354 2.468 5.457 1.00 81.88 96 GLY A O 1
ATOM 681 N N . THR A 1 97 ? -8.256 1.640 6.294 1.00 83.25 97 THR A N 1
ATOM 682 C CA . THR A 1 97 ? -8.351 0.552 5.304 1.00 83.25 97 THR A CA 1
ATOM 683 C C . THR A 1 97 ? -8.497 1.080 3.876 1.00 83.25 97 THR A C 1
ATOM 685 O O . THR A 1 97 ? -7.797 0.603 2.982 1.00 83.25 97 THR A O 1
ATOM 688 N N . VAL A 1 98 ? -9.324 2.106 3.658 1.00 86.12 98 VAL A N 1
ATOM 689 C CA . VAL A 1 98 ? -9.481 2.754 2.346 1.00 86.12 98 VAL A CA 1
ATOM 690 C C . VAL A 1 98 ? -8.177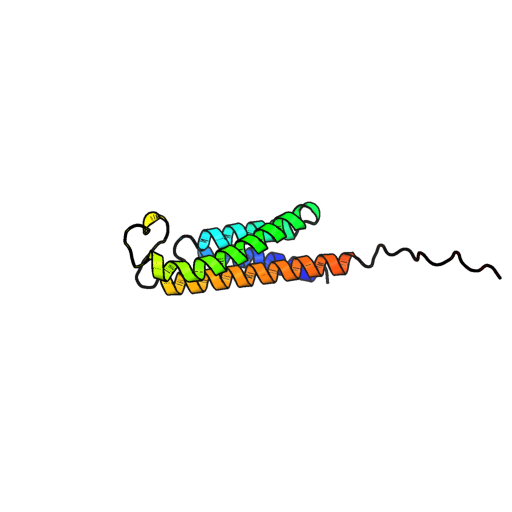 3.415 1.892 1.00 86.12 98 VAL A C 1
ATOM 692 O O . VAL A 1 98 ? -7.774 3.242 0.740 1.00 86.12 98 VAL A O 1
ATOM 695 N N . LEU A 1 99 ? -7.480 4.121 2.790 1.00 85.94 99 LEU A N 1
ATOM 696 C CA . LEU A 1 99 ? -6.183 4.734 2.486 1.00 85.94 99 LEU A CA 1
ATOM 697 C C . LEU A 1 99 ? -5.142 3.686 2.076 1.00 85.94 99 LEU A C 1
ATOM 699 O O . LEU A 1 99 ? -4.499 3.837 1.036 1.00 85.94 99 LEU A O 1
ATOM 703 N N . VAL A 1 100 ? -5.003 2.600 2.844 1.00 86.69 100 VAL A N 1
ATOM 704 C CA . VAL A 1 100 ? -4.063 1.518 2.515 1.00 86.69 100 VAL A CA 1
ATOM 705 C C . VAL A 1 100 ? -4.403 0.878 1.170 1.00 86.69 100 VAL A C 1
ATOM 707 O O . VAL A 1 100 ? -3.503 0.653 0.354 1.00 86.69 100 VAL A O 1
ATOM 710 N N . ALA A 1 101 ? -5.684 0.607 0.908 1.00 87.12 101 ALA A N 1
ATOM 711 C CA . ALA A 1 101 ? -6.130 0.025 -0.353 1.00 87.12 101 ALA A CA 1
ATOM 712 C C . ALA A 1 101 ? -5.803 0.942 -1.544 1.00 87.12 101 ALA A C 1
ATOM 714 O O . ALA A 1 101 ? -5.247 0.483 -2.545 1.00 87.12 101 ALA A O 1
ATOM 715 N N . GLY A 1 102 ? -6.077 2.245 -1.415 1.00 86.12 102 GLY A N 1
ATOM 716 C CA . GLY A 1 102 ? -5.780 3.244 -2.442 1.00 86.12 102 GLY A CA 1
ATOM 717 C C . GLY A 1 102 ? -4.285 3.358 -2.746 1.00 86.12 102 GLY A C 1
ATOM 718 O O . GLY A 1 102 ? -3.883 3.307 -3.910 1.00 86.12 102 GLY A O 1
ATOM 719 N N . LEU A 1 103 ? -3.443 3.437 -1.711 1.00 86.31 103 LEU A N 1
ATOM 720 C CA . LEU A 1 103 ? -1.987 3.510 -1.875 1.00 86.31 103 LEU A CA 1
ATOM 721 C C . LEU A 1 103 ? -1.414 2.226 -2.484 1.00 86.31 103 LEU A C 1
ATOM 723 O O . LEU A 1 103 ? -0.536 2.287 -3.350 1.00 86.31 103 LEU A O 1
ATOM 727 N N . SER A 1 104 ? -1.937 1.067 -2.081 1.00 84.75 104 SER A N 1
ATOM 728 C CA . SER A 1 104 ? -1.525 -0.227 -2.631 1.00 84.75 104 SER A CA 1
ATOM 729 C C . SER A 1 104 ? -1.886 -0.343 -4.115 1.00 84.75 104 SER A C 1
ATOM 731 O O . SER A 1 104 ? -1.049 -0.743 -4.928 1.00 84.75 104 SER A O 1
ATOM 733 N N . GLY A 1 105 ? -3.095 0.088 -4.492 1.00 82.88 105 GLY A N 1
ATOM 734 C CA . GLY A 1 105 ? -3.542 0.155 -5.884 1.00 82.88 105 GLY A CA 1
ATOM 735 C C . GLY A 1 105 ? -2.695 1.103 -6.738 1.00 82.88 105 GLY A C 1
ATOM 736 O O . GLY A 1 105 ? -2.252 0.727 -7.823 1.00 82.88 105 GLY A O 1
ATOM 737 N N . ALA A 1 106 ? -2.389 2.301 -6.233 1.00 85.19 106 ALA A N 1
ATOM 738 C CA . ALA A 1 106 ? -1.517 3.253 -6.921 1.00 85.19 106 ALA A CA 1
ATOM 739 C C . ALA A 1 106 ? -0.104 2.679 -7.151 1.00 85.19 106 ALA A C 1
ATOM 741 O O . ALA A 1 106 ? 0.453 2.799 -8.247 1.00 85.19 106 ALA A O 1
ATOM 742 N N . SER A 1 107 ? 0.450 1.989 -6.149 1.00 82.81 107 SER A N 1
ATOM 743 C CA . SER A 1 107 ? 1.764 1.339 -6.236 1.00 82.81 107 SER A CA 1
ATOM 744 C C . SER A 1 107 ? 1.784 0.211 -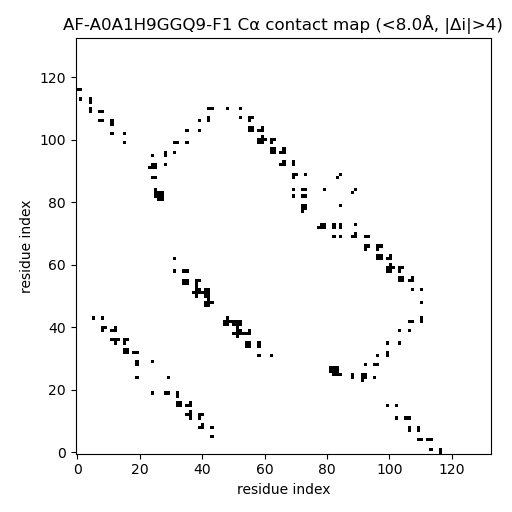7.275 1.00 82.81 107 SER A C 1
ATOM 746 O O . SER A 1 107 ? 2.725 0.111 -8.068 1.00 82.81 107 SER A O 1
ATOM 748 N N . LEU A 1 108 ? 0.706 -0.579 -7.350 1.00 82.62 108 LEU A N 1
ATOM 749 C CA . LEU A 1 108 ? 0.492 -1.601 -8.379 1.00 82.62 108 LEU A CA 1
ATOM 750 C C . LEU A 1 108 ? 0.444 -1.007 -9.791 1.00 82.62 108 LEU A C 1
ATOM 752 O O . LEU A 1 108 ? 1.098 -1.528 -10.695 1.00 82.62 108 LEU A O 1
ATOM 756 N N . VAL A 1 109 ? -0.292 0.089 -9.994 1.00 86.38 109 VAL A N 1
ATOM 757 C CA . VAL A 1 109 ? -0.371 0.768 -11.300 1.00 86.38 109 VAL A CA 1
ATOM 758 C C . VAL A 1 109 ? 1.014 1.242 -11.744 1.00 86.38 109 VAL A C 1
ATOM 760 O O . VAL A 1 109 ? 1.428 0.962 -12.872 1.00 86.38 109 VAL A O 1
ATOM 763 N N . LEU A 1 110 ? 1.778 1.869 -10.847 1.00 82.81 110 LEU A N 1
ATOM 764 C CA . LEU A 1 110 ? 3.159 2.285 -11.115 1.00 82.81 110 LEU A CA 1
ATOM 765 C C . LEU A 1 110 ? 4.071 1.095 -11.454 1.00 82.81 110 LEU A C 1
ATOM 767 O O . LEU A 1 110 ? 4.849 1.164 -12.410 1.00 82.81 110 LEU A O 1
ATOM 771 N N . ALA A 1 111 ? 3.935 -0.028 -10.744 1.00 81.56 111 ALA A N 1
ATOM 772 C CA . ALA A 1 111 ? 4.675 -1.256 -11.036 1.00 81.56 111 ALA A CA 1
ATOM 773 C C . ALA A 1 111 ? 4.334 -1.843 -12.421 1.00 81.56 111 ALA A C 1
ATOM 775 O O . ALA A 1 111 ? 5.193 -2.433 -13.075 1.00 81.56 111 ALA A O 1
ATOM 776 N N . ARG A 1 112 ? 3.103 -1.666 -12.917 1.00 82.12 112 ARG A N 1
ATOM 777 C CA . ARG A 1 112 ? 2.720 -2.082 -14.278 1.00 82.12 112 ARG A CA 1
ATOM 778 C C . ARG A 1 112 ? 3.244 -1.129 -15.346 1.00 82.12 112 ARG A C 1
ATOM 780 O O . ARG A 1 112 ? 3.717 -1.597 -16.381 1.00 82.12 112 ARG A O 1
ATOM 787 N N . MET A 1 113 ? 3.201 0.180 -15.095 1.00 81.94 113 MET A N 1
ATOM 788 C CA . MET A 1 113 ? 3.727 1.181 -16.027 1.00 81.94 113 MET A CA 1
ATOM 789 C C . MET A 1 113 ? 5.229 0.999 -16.264 1.00 81.94 113 MET A C 1
ATOM 791 O O . MET A 1 113 ? 5.670 1.062 -17.408 1.00 81.94 113 MET A O 1
ATOM 795 N N . THR A 1 114 ? 6.016 0.708 -15.221 1.00 76.94 114 THR A N 1
ATOM 796 C CA . THR A 1 114 ? 7.461 0.450 -15.380 1.00 76.94 114 THR A CA 1
ATOM 797 C C . THR A 1 114 ? 7.744 -0.724 -16.321 1.00 76.94 114 THR A C 1
ATOM 799 O O . THR A 1 114 ? 8.574 -0.592 -17.214 1.00 76.94 114 THR A O 1
ATOM 802 N N . VAL A 1 115 ? 6.996 -1.829 -16.204 1.00 74.12 115 VAL A N 1
ATOM 803 C CA . VAL A 1 115 ? 7.138 -3.008 -17.080 1.00 74.12 115 VAL A CA 1
ATOM 804 C C . VAL A 1 115 ? 6.778 -2.699 -18.535 1.00 74.12 115 VAL A C 1
ATOM 806 O O . VAL A 1 115 ? 7.486 -3.128 -19.442 1.00 74.12 115 VAL A O 1
ATOM 809 N N . GLN A 1 116 ? 5.675 -1.985 -18.783 1.00 75.81 116 GLN A N 1
ATOM 810 C CA . GLN A 1 116 ? 5.248 -1.657 -20.151 1.00 75.81 116 GLN A CA 1
ATOM 811 C C . GLN A 1 116 ? 6.293 -0.797 -20.874 1.00 75.81 116 GLN A C 1
ATOM 813 O O . GLN A 1 116 ? 6.556 -1.011 -22.055 1.00 75.81 116 GLN A O 1
ATOM 818 N N . TRP A 1 117 ? 6.947 0.113 -20.148 1.00 67.56 117 TRP A N 1
ATOM 819 C CA . TRP A 1 117 ? 7.994 0.971 -20.700 1.00 67.56 117 TRP A CA 1
ATOM 820 C C . TRP A 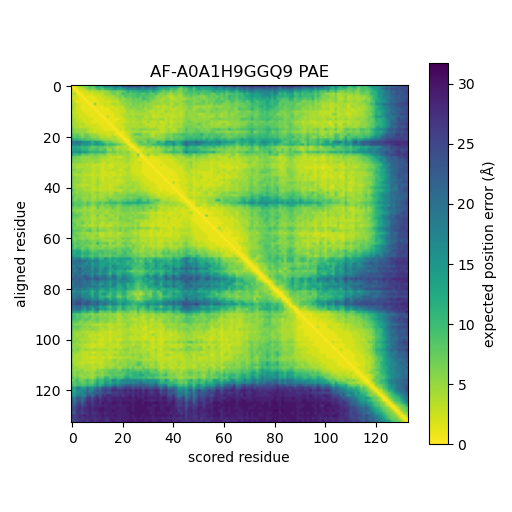1 117 ? 9.360 0.297 -20.852 1.00 67.56 117 TRP A C 1
ATOM 822 O O . TRP A 1 117 ? 10.154 0.748 -21.670 1.00 67.56 117 TRP A O 1
ATOM 832 N N . GLU A 1 118 ? 9.640 -0.783 -20.120 1.00 65.25 118 GLU A N 1
ATOM 833 C CA . GLU A 1 118 ? 10.846 -1.608 -20.312 1.00 65.25 118 GLU A CA 1
ATOM 834 C C . GLU A 1 118 ? 10.719 -2.544 -21.538 1.00 65.25 118 GLU A C 1
ATOM 836 O O . GLU A 1 118 ? 11.719 -2.951 -22.126 1.00 65.25 118 GLU A O 1
ATOM 841 N N . ARG A 1 119 ? 9.491 -2.861 -21.977 1.00 62.31 119 ARG A N 1
ATOM 842 C CA . ARG A 1 119 ? 9.200 -3.793 -23.086 1.00 62.31 119 ARG A CA 1
ATOM 843 C C . ARG A 1 119 ? 9.420 -3.330 -24.549 1.00 62.31 119 ARG A C 1
ATOM 845 O O . ARG A 1 119 ? 9.335 -4.209 -25.408 1.00 62.31 119 ARG A O 1
ATOM 852 N N . PRO A 1 120 ? 9.738 -2.071 -24.916 1.00 51.94 120 PRO A N 1
ATOM 853 C CA . PRO A 1 120 ? 10.015 -1.718 -26.315 1.00 51.94 120 PRO A CA 1
ATOM 854 C C . PRO A 1 120 ? 11.435 -2.047 -26.806 1.00 51.94 120 PRO A C 1
ATOM 856 O O . PRO A 1 120 ? 11.656 -2.023 -28.011 1.00 51.94 120 PRO A O 1
ATOM 859 N N . LEU A 1 121 ? 12.400 -2.358 -25.930 1.00 53.28 121 LEU A N 1
ATOM 860 C CA . LEU A 1 121 ? 13.814 -2.459 -26.338 1.00 53.28 121 LEU A CA 1
ATOM 861 C C . LEU A 1 121 ? 14.251 -3.838 -26.875 1.00 53.28 121 LEU A C 1
ATOM 863 O O . LEU A 1 121 ? 15.416 -4.002 -27.209 1.00 53.28 121 LEU A O 1
ATOM 867 N N . ASN A 1 122 ? 13.356 -4.834 -26.930 1.00 52.97 122 ASN A N 1
ATOM 868 C CA . ASN A 1 122 ? 13.720 -6.220 -27.276 1.00 52.97 122 ASN A CA 1
ATOM 869 C C . ASN A 1 122 ? 12.833 -6.852 -28.366 1.00 52.97 122 ASN A C 1
ATOM 871 O O . ASN A 1 122 ? 12.717 -8.073 -28.465 1.00 52.97 122 ASN A O 1
ATOM 875 N N . ARG A 1 123 ? 12.157 -6.028 -29.178 1.00 57.12 123 ARG A N 1
ATOM 876 C CA . ARG A 1 123 ? 11.555 -6.500 -30.432 1.00 57.12 123 ARG A CA 1
ATOM 877 C C . ARG A 1 123 ? 12.564 -6.322 -31.558 1.00 57.12 123 ARG A C 1
ATOM 879 O O . ARG A 1 123 ? 12.542 -5.324 -32.267 1.00 57.12 123 ARG A O 1
ATOM 886 N N . GLU A 1 124 ? 13.422 -7.318 -31.722 1.00 60.34 124 GLU A N 1
ATOM 887 C CA . GLU A 1 124 ? 14.113 -7.537 -32.990 1.00 60.34 124 GLU A CA 1
ATOM 888 C C . GLU A 1 124 ? 13.056 -7.794 -34.086 1.00 60.34 124 GLU A C 1
ATOM 890 O O . GLU A 1 124 ? 12.072 -8.508 -33.827 1.00 60.34 124 GLU A O 1
ATOM 895 N N . PRO A 1 125 ? 13.175 -7.206 -35.289 1.00 52.84 125 PRO A N 1
ATOM 896 C CA . PRO A 1 125 ? 12.184 -7.396 -36.335 1.00 52.84 125 PRO A CA 1
ATOM 897 C C . PRO A 1 125 ? 12.278 -8.827 -36.880 1.00 52.84 125 PRO A C 1
ATOM 899 O O . PRO A 1 125 ? 13.096 -9.134 -37.741 1.00 52.84 125 PRO A O 1
ATOM 902 N N . ARG A 1 126 ? 11.398 -9.723 -36.418 1.00 58.50 126 ARG A N 1
ATOM 903 C CA . ARG A 1 126 ? 11.144 -11.017 -37.076 1.00 58.50 126 ARG A CA 1
ATOM 904 C C . ARG A 1 126 ? 10.351 -10.808 -38.365 1.00 58.50 126 ARG A C 1
ATOM 906 O O . ARG A 1 126 ? 9.154 -11.085 -38.414 1.00 58.50 126 ARG A O 1
ATOM 913 N N . GLY A 1 127 ? 11.007 -10.293 -39.398 1.00 58.09 127 GLY A N 1
ATOM 914 C CA . GLY A 1 127 ? 10.330 -10.009 -40.659 1.00 58.09 127 GLY A CA 1
ATOM 915 C C . GLY A 1 127 ? 11.239 -9.560 -41.792 1.00 58.09 127 GLY A C 1
ATOM 916 O O . GLY A 1 127 ? 10.909 -8.591 -42.461 1.00 58.09 127 GLY A O 1
ATOM 917 N N . ALA A 1 128 ? 12.358 -10.243 -42.022 1.00 54.19 128 ALA A N 1
ATOM 918 C CA . ALA A 1 128 ? 13.139 -10.088 -43.250 1.00 54.19 128 ALA A CA 1
ATOM 919 C C . ALA A 1 128 ? 13.564 -11.460 -43.793 1.00 54.19 128 ALA A C 1
ATOM 921 O O . ALA A 1 128 ? 14.730 -11.683 -44.079 1.00 54.19 128 ALA A O 1
ATOM 922 N N . ASP A 1 129 ? 12.618 -12.399 -43.888 1.00 54.78 129 ASP A N 1
ATOM 923 C CA . ASP A 1 129 ? 12.872 -13.676 -44.566 1.00 54.78 129 ASP A CA 1
ATOM 924 C C . ASP A 1 129 ? 11.615 -14.230 -45.246 1.00 54.78 129 ASP A C 1
ATOM 926 O O . ASP A 1 129 ? 11.172 -15.341 -44.974 1.00 54.78 129 ASP A O 1
ATOM 930 N N . LYS A 1 130 ? 10.978 -13.394 -46.082 1.00 58.97 130 LYS A N 1
ATOM 931 C CA . LYS A 1 130 ? 10.067 -13.810 -47.167 1.00 58.97 130 LYS A CA 1
ATOM 932 C C . LYS A 1 130 ? 10.089 -12.782 -48.300 1.00 58.97 130 LYS A C 1
ATOM 934 O O . LYS A 1 130 ? 9.085 -12.141 -48.591 1.00 58.97 130 LYS A O 1
ATOM 939 N N . ALA A 1 131 ? 11.240 -12.634 -48.946 1.00 51.19 131 ALA A N 1
ATOM 940 C CA . ALA A 1 131 ? 11.337 -12.030 -50.274 1.00 51.19 131 ALA A CA 1
ATOM 941 C C . ALA A 1 131 ? 11.904 -13.074 -51.245 1.00 51.19 131 ALA A C 1
ATOM 943 O O . ALA A 1 131 ? 12.994 -12.934 -51.781 1.00 51.19 131 ALA A O 1
ATOM 944 N N . GLY A 1 132 ? 11.156 -14.166 -51.411 1.00 54.91 132 GLY A N 1
ATOM 945 C CA . GLY A 1 132 ? 11.249 -15.006 -52.595 1.00 54.91 132 GLY A CA 1
ATOM 946 C C . GLY A 1 132 ? 10.290 -14.455 -53.642 1.00 54.91 132 GLY A C 1
ATOM 947 O O . GLY A 1 132 ? 9.077 -14.638 -53.512 1.00 54.91 132 GLY A O 1
ATOM 948 N N . ARG A 1 133 ? 10.833 -13.757 -54.637 1.00 50.53 133 ARG A N 1
ATOM 949 C CA . ARG A 1 133 ? 10.280 -13.617 -55.986 1.00 50.53 133 ARG A CA 1
ATOM 950 C C . ARG A 1 133 ? 11.403 -13.298 -56.951 1.00 50.53 133 ARG A C 1
ATOM 952 O O . ARG A 1 133 ? 12.179 -12.376 -56.629 1.00 50.53 133 ARG A O 1
#

Radius of gyration: 20.33 Å; Cα contacts (8 Å, |Δi|>4): 155; chains: 1; bounding box: 34×25×80 Å

Foldseek 3Di:
DLVVLLVLLVVLLVCLQVCLVPDPAWPPLNVLSVLLSVLSVLCSDPVSVVVSLVSLVVSLVVLVVQLPPLVVQLVDPVNCVHTVRDPCNNVSSNVSSVVSNVSSVSSNVSSVVSVVVVPPPPPDPPDDPPPDD

Mean predicted aligned error: 10.14 Å

Solvent-accessible surface area (backbone atoms only — not comparable to full-atom values): 7184 Å² total; per-residue (Å²): 108,65,67,59,41,52,50,51,44,51,52,50,29,50,47,31,57,47,48,54,75,74,45,91,52,35,44,61,44,46,57,48,24,50,50,34,24,52,11,40,58,30,30,72,38,83,90,39,23,67,60,10,42,50,43,18,51,50,42,28,52,50,21,59,57,51,49,65,40,43,74,63,42,59,74,41,81,90,39,48,90,65,36,46,66,53,96,66,25,51,62,35,40,37,52,42,21,52,51,44,23,51,54,23,51,54,43,45,53,40,48,50,54,47,53,62,69,63,61,73,83,75,71,72,82,92,76,86,85,82,84,86,128

Sequence (133 aa):
MATQARIGQAVLGVLMVGCPLTGLFPGPVPLLFAIAAIGTANAAFPLMRTFGSALLGGVAASSIALSSVPFVTCSTERFTEVFTCTGDAPTWHLTGTVLVAGLSGASLVLARMTVQWERPLNREPRGADKAGR

Organism: NCBI:txid402600

Nearest PDB structures (foldseek):
  8fih-assembly1_C  TM=5.413E-01  e=2.231E+00  synthetic construct
  8qae-assembly1_A  TM=3.508E-01  e=5.949E+00  synthetic construct

Secondary structure (DSSP, 8-state):
-HHHHHHHHHHHHHHHHHHHHHS-PPTTHHHHHHHHHHHHHHHHSTTTHHHHHHHHHHHHHHHHHHHHSHHHHTTSGGGTTTS---TTHHHHHHHHHHHHHHHHHHHHHHHHHHHHHHGGGG------S----

pLDDT: mean 75.16, std 10.41, range [50.53, 87.25]